Protein AF-A0A2D4F7P4-F1 (afdb_monomer_lite)

Radius of gyra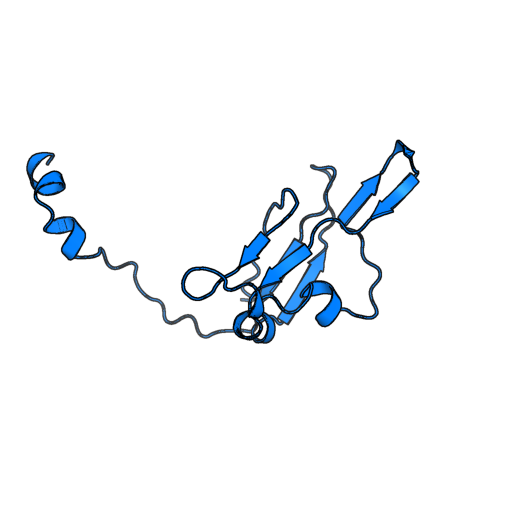tion: 19.13 Å; chains: 1; bounding box: 57×33×44 Å

Structure (mmCIF, N/CA/C/O backbone):
data_AF-A0A2D4F7P4-F1
#
_entry.id   AF-A0A2D4F7P4-F1
#
loop_
_atom_site.group_PDB
_atom_site.id
_atom_site.type_symbol
_atom_site.label_atom_id
_atom_site.label_alt_id
_atom_site.label_comp_id
_atom_site.label_asym_id
_atom_site.label_entity_id
_atom_site.label_seq_id
_atom_site.pdbx_PDB_ins_code
_atom_site.Cartn_x
_atom_site.Cartn_y
_atom_site.Cartn_z
_atom_site.occupancy
_atom_site.B_iso_or_equiv
_atom_site.auth_seq_id
_atom_site.auth_comp_id
_atom_site.auth_asym_id
_atom_site.auth_atom_id
_atom_site.pdbx_PDB_model_num
ATOM 1 N N . LYS A 1 1 ? -9.148 -15.701 11.814 1.00 40.44 1 LYS A N 1
ATOM 2 C CA . LYS A 1 1 ? -9.646 -14.857 10.705 1.00 40.44 1 LYS A CA 1
ATOM 3 C C . LYS A 1 1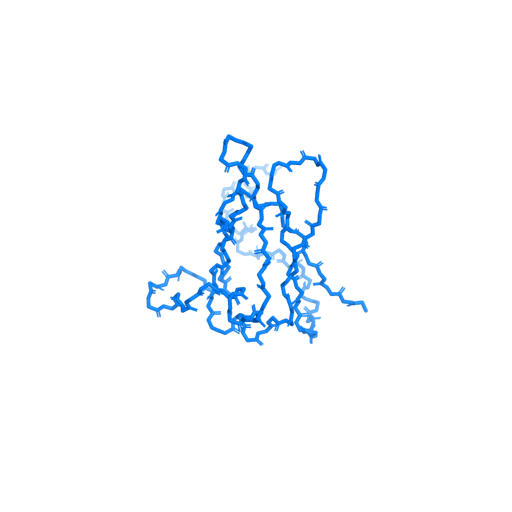 ? -8.854 -13.560 10.730 1.00 40.44 1 LYS A C 1
ATOM 5 O O . LYS A 1 1 ? -9.134 -12.709 11.570 1.00 40.44 1 LYS A O 1
ATOM 10 N N . GLU A 1 2 ? -7.814 -13.486 9.907 1.00 41.81 2 GLU A N 1
ATOM 11 C CA . GLU A 1 2 ? -7.106 -12.244 9.585 1.00 41.81 2 GLU A CA 1
ATOM 12 C C . GLU A 1 2 ? -8.098 -11.271 8.940 1.00 41.81 2 GLU A C 1
ATOM 14 O O . GLU A 1 2 ? -9.018 -11.687 8.235 1.00 41.81 2 GLU A O 1
ATOM 19 N N . CYS A 1 3 ? -7.994 -9.986 9.267 1.00 46.25 3 CYS A N 1
ATOM 20 C CA . CYS A 1 3 ? -8.918 -8.966 8.781 1.00 46.25 3 CYS A CA 1
ATOM 21 C C . CYS A 1 3 ? -8.193 -8.1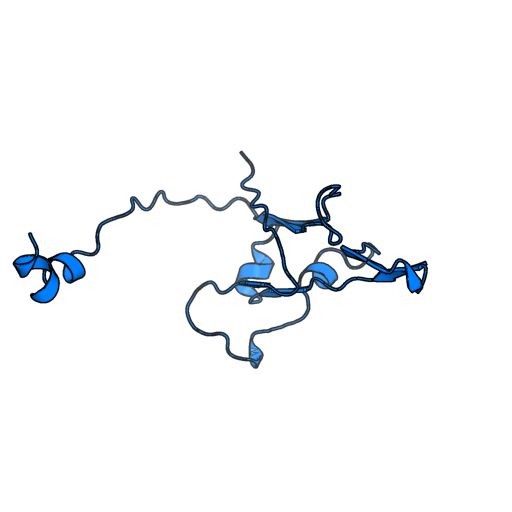03 7.745 1.00 46.25 3 CYS A C 1
ATOM 23 O O . CYS A 1 3 ? -7.892 -6.942 8.016 1.00 46.25 3 CYS A O 1
ATOM 25 N N . GLY A 1 4 ? -7.896 -8.678 6.578 1.00 47.03 4 GLY A N 1
ATOM 26 C CA . GLY A 1 4 ? -7.426 -7.918 5.421 1.00 47.03 4 GLY A CA 1
ATOM 27 C C . GLY A 1 4 ? -8.563 -7.067 4.853 1.00 47.03 4 GLY A C 1
ATOM 28 O O . GLY A 1 4 ? -9.698 -7.537 4.737 1.00 47.03 4 GLY A O 1
ATOM 29 N N . ARG A 1 5 ? -8.290 -5.799 4.535 1.00 58.00 5 ARG A N 1
ATOM 30 C CA . ARG A 1 5 ? -9.215 -4.948 3.772 1.00 58.00 5 ARG A CA 1
ATOM 31 C C . ARG A 1 5 ? -8.512 -4.550 2.478 1.00 58.00 5 ARG A C 1
ATOM 33 O O . ARG A 1 5 ? -7.439 -3.956 2.520 1.00 58.00 5 ARG A O 1
ATOM 40 N N . MET A 1 6 ? -9.118 -4.914 1.353 1.00 44.62 6 MET A N 1
ATOM 41 C CA . MET A 1 6 ? -8.651 -4.549 0.020 1.00 44.62 6 MET A CA 1
ATOM 42 C C . MET A 1 6 ? -9.198 -3.166 -0.326 1.00 44.62 6 MET A C 1
ATOM 44 O O . MET A 1 6 ? -10.385 -2.904 -0.117 1.00 44.62 6 MET A O 1
ATOM 48 N N . PHE A 1 7 ? -8.338 -2.283 -0.819 1.00 52.72 7 PHE A N 1
ATOM 49 C CA . PHE A 1 7 ? -8.734 -0.960 -1.282 1.00 52.72 7 PHE A CA 1
ATOM 50 C C . PHE A 1 7 ? -8.390 -0.847 -2.767 1.00 52.72 7 PHE A C 1
ATOM 52 O O . PHE A 1 7 ? -7.246 -1.077 -3.153 1.00 52.72 7 PHE A O 1
ATOM 59 N N . ASN A 1 8 ? -9.376 -0.493 -3.592 1.00 46.28 8 ASN A N 1
ATOM 60 C CA . ASN A 1 8 ? -9.121 -0.062 -4.963 1.00 46.28 8 ASN A CA 1
ATOM 61 C C . ASN A 1 8 ? -8.675 1.395 -4.900 1.00 46.28 8 ASN A C 1
ATOM 63 O O . ASN A 1 8 ? -9.432 2.252 -4.439 1.00 46.28 8 ASN A O 1
ATOM 67 N N . VAL A 1 9 ? -7.425 1.651 -5.283 1.00 47.53 9 VAL A N 1
ATOM 68 C CA . VAL A 1 9 ? -6.799 2.958 -5.107 1.00 47.53 9 VAL A CA 1
ATOM 69 C C . VAL A 1 9 ? -6.623 3.651 -6.448 1.00 47.53 9 VAL A C 1
ATOM 71 O O . VAL A 1 9 ? -5.871 3.193 -7.299 1.00 47.53 9 VAL A O 1
ATOM 74 N N . THR A 1 10 ? -7.283 4.796 -6.610 1.00 44.53 10 THR A N 1
ATOM 75 C CA . THR A 1 10 ? -6.854 5.842 -7.540 1.00 44.53 10 THR A CA 1
ATOM 76 C C . THR A 1 10 ? -5.946 6.802 -6.769 1.00 44.53 10 THR A C 1
ATOM 78 O O . THR A 1 10 ? -6.386 7.769 -6.152 1.00 44.53 10 THR A O 1
ATOM 81 N N . SER A 1 11 ? -4.664 6.455 -6.746 1.00 52.81 11 SER A N 1
ATOM 82 C CA . SER A 1 11 ? -3.499 7.329 -6.575 1.00 52.81 11 SER A CA 1
ATOM 83 C C . SER A 1 11 ? -3.139 7.909 -5.197 1.00 52.81 11 SER A C 1
ATOM 85 O O . SER A 1 11 ? -1.965 8.212 -5.005 1.00 52.81 11 SER A O 1
ATOM 87 N N . THR A 1 12 ? -4.011 8.055 -4.191 1.00 56.81 12 THR A N 1
ATOM 88 C CA . THR A 1 12 ? -3.558 8.423 -2.818 1.00 56.81 12 THR A CA 1
ATOM 89 C C . THR A 1 12 ? -4.607 8.094 -1.755 1.00 56.81 12 THR A C 1
ATOM 91 O O . THR A 1 12 ? -5.763 8.476 -1.900 1.00 56.81 12 THR A O 1
ATOM 94 N N . PHE A 1 13 ? -4.215 7.437 -0.653 1.00 59.03 13 PHE A N 1
ATOM 95 C CA . PHE A 1 13 ? -5.099 7.205 0.502 1.00 59.03 13 PHE A CA 1
ATOM 96 C C . PHE A 1 13 ? -4.531 7.813 1.785 1.00 59.03 13 PHE A C 1
ATOM 98 O O . PHE A 1 13 ? -3.385 7.555 2.162 1.00 59.03 13 PHE A O 1
ATOM 105 N N . TYR A 1 14 ? -5.387 8.565 2.481 1.00 58.75 14 TYR A N 1
ATOM 106 C CA . TYR A 1 14 ? -5.141 9.122 3.808 1.00 58.75 14 TYR A CA 1
ATOM 107 C C . TYR A 1 14 ? -5.995 8.377 4.841 1.00 58.75 14 TYR A C 1
ATOM 109 O O . TYR A 1 14 ? -7.222 8.367 4.746 1.00 58.75 14 TYR A O 1
ATOM 117 N N . LEU A 1 15 ? -5.363 7.750 5.838 1.00 59.41 15 LEU A N 1
ATOM 118 C CA . LEU A 1 15 ? -6.058 7.024 6.912 1.00 59.41 15 LEU A CA 1
ATOM 119 C C . LEU A 1 15 ? -5.849 7.700 8.274 1.00 59.41 15 LEU A C 1
ATOM 121 O O . LEU A 1 15 ? -4.732 7.694 8.795 1.00 59.41 15 LEU A O 1
ATOM 125 N N . ASN A 1 16 ? -6.919 8.256 8.858 1.00 54.38 16 ASN A N 1
ATOM 126 C CA . ASN A 1 16 ? -6.910 8.842 10.204 1.00 54.38 16 ASN A CA 1
ATOM 127 C C . ASN A 1 16 ? -7.775 8.026 11.180 1.00 54.38 16 ASN A C 1
ATOM 129 O O . ASN A 1 16 ? -8.829 7.512 10.814 1.00 54.38 16 ASN A O 1
ATOM 133 N N . ALA A 1 17 ? -7.337 7.940 12.434 1.00 51.81 17 ALA A N 1
ATOM 134 C CA . ALA A 1 17 ? -8.052 7.299 13.526 1.00 51.81 17 ALA A CA 1
ATOM 135 C C . ALA A 1 17 ? -9.060 8.248 14.195 1.00 51.81 17 ALA A C 1
ATOM 137 O O . ALA A 1 17 ? -10.049 7.761 14.744 1.00 51.81 17 ALA A O 1
ATOM 138 N N . ARG A 1 18 ? -8.821 9.571 14.191 1.00 47.31 18 ARG A N 1
ATOM 139 C CA . ARG A 1 18 ? -9.636 10.595 14.871 1.00 47.31 18 ARG A CA 1
ATOM 140 C C . ARG A 1 18 ? -9.417 11.991 14.252 1.00 47.31 18 ARG A C 1
ATOM 142 O O . ARG A 1 18 ? -8.416 12.631 14.542 1.00 47.31 18 ARG A O 1
ATOM 149 N N . GLY A 1 19 ? -10.385 12.499 13.485 1.00 51.28 19 GLY A N 1
ATOM 150 C CA . GLY A 1 19 ? -10.418 13.915 13.061 1.00 51.28 19 GLY A CA 1
ATOM 151 C C . GLY A 1 19 ? -9.340 14.323 12.047 1.00 51.28 19 GLY A C 1
ATOM 152 O O . GLY A 1 19 ? -8.610 13.475 11.562 1.00 51.28 19 GLY A O 1
ATOM 153 N N . ALA A 1 20 ? -9.299 15.598 11.646 1.00 46.00 20 ALA A N 1
ATOM 154 C CA . ALA A 1 20 ? -8.454 16.107 10.557 1.00 46.00 20 ALA A CA 1
ATOM 155 C C . ALA A 1 20 ? -6.944 15.852 10.767 1.00 46.00 20 ALA A C 1
ATOM 157 O O . ALA A 1 20 ? -6.445 15.871 11.889 1.00 46.00 20 ALA A O 1
ATOM 158 N N . PHE A 1 21 ? -6.211 15.617 9.674 1.00 54.44 21 PHE A N 1
ATOM 159 C CA . PHE A 1 21 ? -4.754 15.472 9.703 1.00 54.44 21 PHE A CA 1
ATOM 160 C C . PHE A 1 21 ? -4.077 16.822 9.936 1.00 54.44 21 PHE A C 1
ATOM 162 O O . PHE A 1 21 ? -4.306 17.762 9.178 1.00 54.44 21 PHE A O 1
ATOM 169 N N . THR A 1 22 ? -3.186 16.894 10.922 1.00 53.72 22 THR A N 1
ATOM 170 C CA . THR A 1 22 ? -2.196 17.969 10.993 1.00 53.72 22 THR A CA 1
ATOM 171 C C . THR A 1 22 ? -0.954 17.565 10.179 1.00 53.72 22 THR A C 1
ATOM 173 O O . THR A 1 22 ? -0.546 16.399 10.247 1.00 53.72 22 THR A O 1
ATOM 176 N N . PRO A 1 23 ? -0.350 18.474 9.384 1.00 56.00 23 PRO A N 1
ATOM 177 C CA . PRO A 1 23 ? 0.794 18.162 8.514 1.00 56.00 23 PRO A CA 1
ATOM 178 C C . PRO A 1 23 ? 1.964 17.494 9.249 1.00 56.00 23 PRO A C 1
ATOM 180 O O . PRO A 1 23 ? 2.590 16.574 8.726 1.00 56.00 23 PRO A O 1
ATOM 183 N N . ASP A 1 24 ? 2.179 17.876 10.506 1.00 58.34 24 ASP A N 1
ATOM 184 C CA . ASP A 1 24 ? 3.275 17.392 11.351 1.00 58.34 24 ASP A CA 1
ATOM 185 C C . ASP A 1 24 ? 3.125 15.915 11.769 1.00 58.34 24 ASP A C 1
ATOM 187 O O . ASP A 1 24 ? 4.082 15.286 12.230 1.00 58.34 24 ASP A O 1
ATOM 191 N N . GLN A 1 25 ? 1.928 15.335 11.606 1.00 55.22 25 GLN A N 1
ATOM 192 C CA . GLN A 1 25 ? 1.645 13.931 11.928 1.00 55.22 25 GLN A CA 1
ATOM 193 C C . GLN A 1 25 ? 1.816 12.974 10.747 1.00 55.22 25 GLN A C 1
ATOM 195 O O . GLN A 1 25 ? 1.782 11.753 10.931 1.00 55.22 25 GLN A O 1
ATOM 200 N N . ILE A 1 26 ? 2.057 13.496 9.543 1.00 58.66 26 ILE A N 1
ATOM 201 C CA . ILE A 1 26 ? 2.344 12.687 8.360 1.00 58.66 26 ILE A CA 1
ATOM 202 C C . ILE A 1 26 ? 3.841 12.361 8.353 1.00 58.66 26 ILE A C 1
ATOM 204 O O . ILE A 1 26 ? 4.663 13.062 7.768 1.00 58.66 26 ILE A O 1
ATOM 208 N N . LYS A 1 27 ? 4.217 11.265 9.017 1.00 58.72 27 LYS A N 1
ATOM 209 C CA . LYS A 1 27 ? 5.599 10.769 9.012 1.00 58.72 27 LYS A CA 1
ATOM 210 C C . LYS A 1 27 ? 5.765 9.631 8.008 1.00 58.72 27 LYS A C 1
ATOM 212 O O . LYS A 1 27 ? 5.575 8.469 8.346 1.00 58.72 27 LYS A O 1
ATOM 217 N N . TYR A 1 28 ? 6.214 9.998 6.806 1.00 57.78 28 TYR A N 1
ATOM 218 C CA . TYR A 1 28 ? 6.713 9.112 5.745 1.00 57.78 28 TYR A CA 1
ATOM 219 C C . TYR A 1 28 ? 5.685 8.146 5.123 1.00 57.78 28 TYR A C 1
ATOM 221 O O . TYR A 1 28 ? 4.655 7.799 5.696 1.00 57.78 28 TYR A O 1
ATOM 229 N N . GLY A 1 29 ? 5.971 7.703 3.894 1.00 65.81 29 GLY A N 1
ATOM 230 C CA . GLY A 1 29 ? 5.167 6.686 3.217 1.00 65.81 29 GLY A CA 1
ATOM 231 C C . GLY A 1 29 ? 5.294 5.347 3.945 1.00 65.81 29 GLY A C 1
ATOM 232 O O . GLY A 1 29 ? 6.361 4.733 3.929 1.00 65.81 29 GLY A O 1
ATOM 233 N N . ASN A 1 30 ? 4.210 4.881 4.564 1.00 72.56 30 ASN A N 1
ATOM 234 C CA . ASN A 1 30 ? 4.237 3.763 5.517 1.00 72.56 30 ASN A CA 1
ATOM 235 C C . ASN A 1 30 ? 4.718 2.445 4.909 1.00 72.56 30 ASN A C 1
ATOM 237 O O . ASN A 1 30 ? 5.376 1.657 5.581 1.00 72.56 30 ASN A O 1
ATOM 241 N N . ARG A 1 31 ? 4.482 2.239 3.610 1.00 76.12 31 ARG A N 1
ATOM 242 C CA . ARG A 1 31 ? 4.976 1.059 2.894 1.00 76.12 31 ARG A CA 1
ATOM 243 C C . ARG A 1 31 ? 6.505 0.972 2.886 1.00 76.12 31 ARG A C 1
ATOM 245 O O . ARG A 1 31 ? 7.046 -0.097 3.136 1.00 76.12 31 ARG A O 1
ATOM 252 N N . ARG A 1 32 ? 7.205 2.093 2.662 1.00 78.69 32 ARG A N 1
ATOM 253 C CA . ARG A 1 32 ? 8.681 2.132 2.672 1.00 78.69 32 ARG A CA 1
ATOM 254 C C . ARG A 1 32 ? 9.252 1.829 4.056 1.00 78.69 32 ARG A C 1
ATOM 256 O O . ARG A 1 32 ? 10.331 1.266 4.158 1.00 78.69 32 ARG A O 1
ATOM 263 N N . ARG A 1 33 ? 8.518 2.191 5.111 1.00 80.38 33 ARG A N 1
ATOM 264 C CA . ARG A 1 33 ? 8.893 1.897 6.498 1.00 80.38 33 ARG A CA 1
ATOM 265 C C . ARG A 1 33 ? 8.729 0.413 6.837 1.00 80.38 33 ARG A C 1
ATOM 267 O O . ARG A 1 33 ? 9.568 -0.120 7.550 1.00 80.38 33 ARG A O 1
ATOM 274 N N . LEU A 1 34 ? 7.653 -0.223 6.369 1.00 79.06 34 LEU A N 1
ATOM 275 C CA . LEU A 1 34 ? 7.361 -1.631 6.668 1.00 79.06 34 LEU A CA 1
ATOM 276 C C . LEU A 1 34 ? 8.197 -2.600 5.822 1.00 79.06 34 LEU A C 1
ATOM 278 O O . LEU A 1 34 ? 8.639 -3.620 6.340 1.00 79.06 34 LEU A O 1
ATOM 282 N N . ASN A 1 35 ? 8.459 -2.264 4.555 1.00 78.56 35 ASN A N 1
ATOM 283 C CA . ASN A 1 35 ? 9.173 -3.134 3.618 1.00 78.56 35 ASN A CA 1
ATOM 284 C C . ASN A 1 35 ? 10.377 -2.393 2.988 1.00 78.56 35 ASN A C 1
ATOM 286 O O . ASN A 1 35 ? 10.346 -2.110 1.789 1.00 78.56 35 ASN A O 1
ATOM 290 N N . PRO A 1 36 ? 11.432 -2.046 3.753 1.00 78.50 36 PRO A N 1
ATOM 291 C CA . PRO A 1 36 ? 12.543 -1.231 3.246 1.00 78.50 36 PRO A CA 1
ATOM 292 C C . PRO A 1 36 ? 13.363 -1.921 2.145 1.00 78.50 36 PRO A C 1
ATOM 294 O O . PRO A 1 36 ? 13.891 -1.252 1.261 1.00 78.50 36 PRO A O 1
ATOM 297 N N . GLU A 1 37 ? 13.448 -3.251 2.167 1.00 78.94 37 GLU A N 1
ATOM 298 C CA . GLU A 1 37 ? 14.272 -4.027 1.228 1.00 78.94 37 GLU A CA 1
ATOM 299 C C . GLU A 1 37 ? 13.534 -4.399 -0.067 1.00 78.94 37 GLU A C 1
ATOM 301 O O . GLU A 1 37 ? 14.159 -4.732 -1.075 1.00 78.94 37 GLU A O 1
ATOM 306 N N . LYS A 1 38 ? 12.195 -4.330 -0.074 1.00 79.12 38 LYS A N 1
ATOM 307 C CA . LYS A 1 38 ? 11.391 -4.786 -1.210 1.00 79.12 38 LYS A CA 1
ATOM 308 C C . LYS A 1 38 ? 11.185 -3.676 -2.242 1.00 79.12 38 LYS A C 1
ATOM 310 O O . LYS A 1 38 ? 10.490 -2.687 -1.999 1.00 79.12 38 LYS A O 1
ATOM 315 N N . LYS A 1 39 ? 11.721 -3.884 -3.446 1.00 78.06 39 LYS A N 1
ATOM 316 C CA . LYS A 1 39 ? 11.447 -3.052 -4.629 1.00 78.06 39 LYS A CA 1
ATOM 317 C C . LYS A 1 39 ? 10.180 -3.535 -5.331 1.00 78.06 39 LYS A C 1
ATOM 319 O O . LYS A 1 39 ? 10.239 -4.275 -6.304 1.00 78.06 39 LYS A O 1
ATOM 324 N N . GLU A 1 40 ? 9.033 -3.139 -4.799 1.00 82.06 40 GLU A N 1
ATOM 325 C CA . GLU A 1 40 ? 7.727 -3.459 -5.384 1.00 82.06 40 GLU A CA 1
ATOM 326 C C . GLU A 1 40 ? 7.151 -2.233 -6.115 1.00 82.06 40 GLU A C 1
ATOM 328 O O . GLU A 1 40 ? 7.381 -1.086 -5.721 1.00 82.06 40 GLU A O 1
ATOM 333 N N . TYR A 1 41 ? 6.367 -2.451 -7.166 1.00 85.69 41 TYR A N 1
ATOM 334 C CA . TYR A 1 41 ? 5.843 -1.384 -8.021 1.00 85.69 41 TYR A CA 1
ATOM 335 C C . TYR A 1 41 ? 4.335 -1.525 -8.189 1.00 85.69 41 TYR A C 1
ATOM 337 O O . TYR A 1 41 ? 3.812 -2.639 -8.203 1.00 85.69 41 TYR A O 1
ATOM 345 N N . THR A 1 42 ? 3.634 -0.397 -8.291 1.00 85.62 42 THR A N 1
ATOM 346 C CA . THR A 1 42 ? 2.171 -0.402 -8.439 1.00 85.62 42 THR A CA 1
ATOM 347 C C . THR A 1 42 ? 1.718 -0.092 -9.851 1.00 85.62 42 THR A C 1
ATOM 349 O O . THR A 1 42 ? 0.641 -0.535 -10.228 1.00 85.62 42 THR A O 1
ATOM 352 N N . PHE A 1 43 ? 2.545 0.591 -10.642 1.00 87.69 43 PHE A N 1
ATOM 353 C CA . PHE A 1 43 ? 2.188 1.034 -11.981 1.00 87.69 43 PHE A CA 1
ATOM 354 C C . PHE A 1 43 ? 3.280 0.704 -12.997 1.00 87.69 43 PHE A C 1
ATOM 356 O O . PHE A 1 43 ? 4.476 0.886 -12.729 1.00 87.69 43 PHE A O 1
ATOM 363 N N . TYR A 1 44 ? 2.852 0.277 -14.183 1.00 89.31 44 TYR A N 1
ATOM 364 C CA . TYR A 1 44 ? 3.711 0.102 -15.347 1.00 89.31 44 TYR A CA 1
ATOM 365 C C . TYR A 1 44 ? 3.400 1.151 -16.414 1.00 89.31 44 TYR A C 1
ATOM 367 O O . TYR A 1 44 ? 2.279 1.248 -16.905 1.00 89.31 44 TYR A O 1
ATOM 375 N N . SER A 1 45 ? 4.413 1.918 -16.815 1.00 89.62 45 SER A N 1
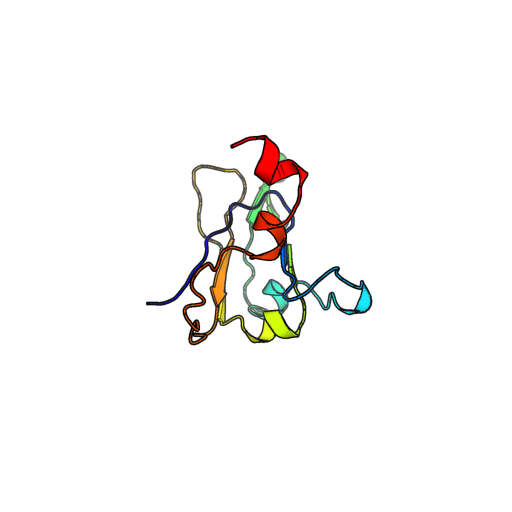ATOM 376 C CA . SER A 1 45 ? 4.291 2.863 -17.922 1.00 89.62 45 SER A CA 1
ATOM 377 C C . SER A 1 45 ? 4.663 2.178 -19.235 1.00 89.62 45 SER A C 1
ATOM 379 O O . SER A 1 45 ? 5.845 1.971 -19.509 1.00 89.62 45 SER A O 1
ATOM 381 N N . ASN A 1 46 ? 3.669 1.885 -20.080 1.00 89.06 46 ASN A N 1
ATOM 382 C CA . ASN A 1 46 ? 3.897 1.314 -21.415 1.00 89.06 46 ASN A CA 1
ATOM 383 C C . ASN A 1 46 ? 4.844 2.163 -22.294 1.00 89.06 46 ASN A C 1
ATOM 385 O O . ASN A 1 46 ? 5.777 1.589 -22.859 1.00 89.06 46 ASN A O 1
ATOM 389 N N . PRO A 1 47 ? 4.689 3.503 -22.400 1.00 94.50 47 PRO A N 1
ATOM 390 C CA . PRO A 1 47 ? 5.550 4.316 -23.266 1.00 94.50 47 PRO A CA 1
ATOM 391 C C . PRO A 1 47 ? 7.024 4.302 -22.851 1.00 94.50 47 PRO A C 1
ATOM 393 O O . PRO A 1 47 ? 7.911 4.236 -23.697 1.00 94.50 47 PRO A O 1
ATOM 396 N N . HIS A 1 48 ? 7.286 4.331 -21.545 1.00 92.81 48 HIS A N 1
ATOM 397 C CA . HIS A 1 48 ? 8.641 4.408 -20.994 1.00 92.81 48 HIS A CA 1
ATOM 398 C C . HIS A 1 48 ? 9.212 3.034 -20.620 1.00 92.81 48 HIS A C 1
ATOM 400 O O . HIS A 1 48 ? 10.352 2.948 -20.167 1.00 92.81 48 HIS A O 1
ATOM 406 N N . LYS A 1 49 ? 8.416 1.966 -20.783 1.00 91.19 49 LYS A N 1
ATOM 407 C CA . LYS A 1 49 ? 8.715 0.584 -20.380 1.00 91.19 49 LYS A CA 1
ATOM 408 C C . LYS A 1 49 ? 9.274 0.480 -18.959 1.00 91.19 49 LYS A C 1
ATOM 410 O O . LYS A 1 49 ? 10.152 -0.338 -18.686 1.00 91.19 49 LYS A O 1
ATOM 415 N N . SER A 1 50 ? 8.779 1.320 -18.057 1.00 91.75 50 SER A N 1
ATOM 416 C CA . SER A 1 50 ? 9.322 1.479 -16.713 1.00 91.75 50 SER A CA 1
ATOM 417 C C . SER A 1 50 ? 8.271 1.199 -15.649 1.00 91.75 50 SER A C 1
ATOM 419 O O . SER A 1 50 ? 7.081 1.476 -15.811 1.00 91.75 50 SER A O 1
ATOM 421 N N . TRP A 1 51 ? 8.736 0.635 -14.538 1.00 89.38 51 TRP A N 1
ATOM 422 C CA . TRP A 1 51 ? 7.923 0.399 -13.357 1.00 89.38 51 TRP A CA 1
ATOM 423 C C . TRP A 1 51 ? 8.085 1.552 -12.379 1.00 89.38 51 TRP A C 1
ATOM 425 O O . TRP A 1 51 ? 9.197 2.008 -12.109 1.00 89.38 51 TRP A O 1
ATOM 435 N N . SER A 1 52 ? 6.969 2.014 -11.828 1.00 85.94 52 SER A N 1
ATOM 436 C CA . SER A 1 52 ? 6.957 3.083 -10.839 1.00 85.94 52 SER A CA 1
ATOM 437 C C . SER A 1 52 ? 6.049 2.740 -9.664 1.00 85.94 52 SER A C 1
ATOM 439 O O . SER A 1 52 ? 5.122 1.931 -9.743 1.00 85.94 52 SER A O 1
ATOM 441 N N . GLN A 1 53 ? 6.382 3.322 -8.520 1.00 85.25 53 GLN A N 1
ATOM 442 C CA . GLN A 1 53 ? 5.580 3.239 -7.315 1.00 85.25 53 GLN A CA 1
ATOM 443 C C . GLN A 1 53 ? 4.866 4.578 -7.156 1.00 85.25 53 GLN A C 1
ATOM 445 O O . GLN A 1 53 ? 5.468 5.539 -6.678 1.00 85.25 53 GLN A O 1
ATOM 450 N N . LEU A 1 54 ? 3.604 4.634 -7.575 1.00 84.19 54 LEU A N 1
ATOM 451 C CA . LEU A 1 54 ? 2.800 5.856 -7.496 1.00 84.19 54 LEU A CA 1
ATOM 452 C C . LEU A 1 54 ? 1.884 5.856 -6.273 1.00 84.19 54 LEU A C 1
ATOM 454 O O . LEU A 1 54 ? 1.668 6.902 -5.666 1.00 84.19 54 LEU A O 1
ATOM 458 N N . ASP A 1 55 ? 1.411 4.683 -5.850 1.00 80.81 55 ASP A N 1
ATOM 459 C CA . ASP A 1 55 ? 0.485 4.596 -4.729 1.00 80.81 55 ASP A CA 1
ATOM 460 C C . ASP A 1 55 ? 1.238 4.622 -3.400 1.00 80.81 55 ASP A C 1
ATOM 462 O O . ASP A 1 55 ? 1.993 3.710 -3.030 1.00 80.81 55 ASP A O 1
ATOM 466 N N . ILE A 1 56 ? 1.016 5.708 -2.664 1.00 79.50 56 ILE A N 1
ATOM 467 C CA . ILE A 1 56 ? 1.570 5.934 -1.336 1.00 79.50 56 ILE A CA 1
ATOM 468 C C . ILE A 1 56 ? 0.422 5.970 -0.332 1.00 79.50 56 ILE A C 1
ATOM 470 O O . ILE A 1 56 ? -0.591 6.642 -0.530 1.00 79.50 56 ILE A O 1
ATOM 474 N N . ILE A 1 57 ? 0.609 5.255 0.778 1.00 80.94 57 ILE A N 1
ATOM 475 C CA . ILE A 1 57 ? -0.323 5.270 1.901 1.00 80.94 57 ILE A CA 1
ATOM 476 C C . ILE A 1 57 ? 0.250 6.169 2.994 1.00 80.94 57 ILE A C 1
ATOM 478 O O . ILE A 1 57 ? 1.285 5.864 3.607 1.00 80.94 57 ILE A O 1
ATOM 482 N N . TRP A 1 58 ? -0.463 7.257 3.258 1.00 77.69 58 TRP A N 1
ATOM 483 C CA . TRP A 1 58 ? -0.163 8.182 4.339 1.00 77.69 58 TRP A CA 1
ATOM 484 C C . TRP A 1 58 ? -1.080 7.887 5.523 1.00 77.69 58 TRP A C 1
ATOM 486 O O . TRP A 1 58 ? -2.302 7.798 5.395 1.00 77.69 58 TRP A O 1
ATOM 496 N N . MET A 1 59 ? -0.486 7.708 6.696 1.00 76.25 59 MET A N 1
ATOM 497 C CA . MET A 1 59 ? -1.216 7.448 7.931 1.00 76.25 59 MET A CA 1
ATOM 498 C C . MET A 1 59 ? -0.446 8.015 9.117 1.00 76.25 59 MET A C 1
ATOM 500 O O . MET A 1 59 ? 0.756 8.271 9.025 1.00 76.25 59 MET A O 1
ATOM 504 N N . ASN A 1 60 ? -1.156 8.184 10.227 1.00 77.25 60 ASN A N 1
ATOM 505 C CA . ASN A 1 60 ? -0.551 8.571 11.493 1.00 77.25 60 ASN A CA 1
ATOM 506 C C . ASN A 1 60 ? 0.353 7.442 12.026 1.00 77.25 60 ASN A C 1
ATOM 508 O O . ASN A 1 60 ? 0.056 6.261 11.846 1.00 77.25 60 ASN A O 1
ATOM 512 N N . VAL A 1 61 ? 1.421 7.802 12.737 1.00 75.88 61 VAL A N 1
ATOM 513 C CA . VAL A 1 61 ? 2.341 6.879 13.415 1.00 75.88 61 VAL A CA 1
ATOM 514 C C . VAL A 1 61 ? 1.597 5.872 14.296 1.00 75.88 61 VAL A C 1
ATOM 516 O O . VAL A 1 61 ? 1.954 4.696 14.291 1.00 75.88 61 VAL A O 1
ATOM 519 N N . GLU A 1 62 ? 0.549 6.303 15.006 1.00 77.81 62 GLU A N 1
ATOM 520 C CA . GLU A 1 62 ? -0.266 5.422 15.858 1.00 77.81 62 GLU A CA 1
ATOM 521 C C . GLU A 1 62 ? -0.876 4.263 15.062 1.00 77.81 62 GLU A C 1
ATOM 523 O O . GLU A 1 62 ? -0.691 3.098 15.407 1.00 77.81 62 GLU A O 1
ATOM 528 N N . ILE A 1 63 ? -1.528 4.589 13.946 1.00 77.81 63 ILE A N 1
ATOM 529 C CA . ILE A 1 63 ? -2.185 3.642 13.040 1.00 77.81 63 ILE A CA 1
ATOM 530 C C . ILE A 1 63 ? -1.144 2.771 12.337 1.00 77.81 63 ILE A C 1
ATOM 532 O O . ILE A 1 63 ? -1.324 1.563 12.216 1.00 77.81 63 ILE A O 1
ATOM 536 N N . GLY A 1 64 ? -0.025 3.368 11.917 1.00 79.19 64 GLY A N 1
ATOM 537 C CA . GLY A 1 64 ? 1.067 2.642 11.273 1.00 79.19 64 GLY A CA 1
ATOM 538 C C . GLY A 1 64 ? 1.698 1.587 12.176 1.00 79.19 64 GLY A C 1
ATOM 539 O O . GLY A 1 64 ? 2.088 0.530 11.694 1.00 79.19 64 GLY A O 1
ATOM 540 N N . ASN A 1 65 ? 1.737 1.811 13.491 1.00 80.00 65 ASN A N 1
ATOM 541 C CA . ASN A 1 65 ? 2.235 0.813 14.440 1.00 80.00 65 ASN A CA 1
ATOM 542 C C . ASN A 1 65 ? 1.278 -0.389 14.604 1.00 80.00 65 ASN A C 1
ATOM 544 O O . ASN A 1 65 ? 1.704 -1.465 15.040 1.00 80.00 65 ASN A O 1
ATOM 548 N N . GLU A 1 66 ? 0.001 -0.230 14.247 1.00 81.88 66 GLU A N 1
ATOM 549 C CA . GLU A 1 66 ? -1.018 -1.287 14.264 1.00 81.88 66 GLU A CA 1
ATOM 550 C C . GLU A 1 66 ? -1.033 -2.131 12.991 1.00 81.88 66 GLU A C 1
ATOM 552 O O . GLU A 1 66 ? -1.728 -3.146 12.945 1.00 81.88 66 GLU A O 1
ATOM 557 N N . LEU A 1 67 ? -0.299 -1.725 11.958 1.00 83.06 67 LEU A N 1
ATOM 558 C CA . LEU A 1 67 ? -0.170 -2.509 10.743 1.00 83.06 67 LEU A CA 1
ATOM 559 C C . LEU A 1 67 ? 0.741 -3.705 10.955 1.00 83.06 67 LEU A C 1
ATOM 561 O O . LEU A 1 67 ? 1.739 -3.638 11.675 1.00 83.06 67 LEU A O 1
ATOM 565 N N . GLU A 1 68 ? 0.353 -4.804 10.327 1.00 84.81 68 GLU A N 1
ATOM 566 C CA . GLU A 1 68 ? 1.136 -6.027 10.265 1.00 84.81 68 GLU A CA 1
ATOM 567 C C . GLU A 1 68 ? 1.976 -6.012 8.993 1.00 84.81 68 GLU A C 1
ATOM 569 O O . GLU A 1 68 ? 3.198 -5.928 9.075 1.00 84.81 68 GLU A O 1
ATOM 574 N N . THR A 1 69 ? 1.326 -5.972 7.829 1.00 84.75 69 THR A N 1
ATOM 575 C CA . THR A 1 69 ? 1.994 -5.911 6.526 1.00 84.75 69 THR A CA 1
ATOM 576 C C . THR A 1 69 ? 1.177 -5.105 5.516 1.00 84.75 69 THR A C 1
ATOM 578 O O . THR A 1 69 ? -0.028 -4.878 5.671 1.00 84.75 69 THR A O 1
ATOM 581 N N . ILE A 1 70 ? 1.858 -4.638 4.470 1.00 85.62 70 ILE A N 1
ATOM 582 C CA . ILE A 1 70 ? 1.242 -4.070 3.270 1.00 85.62 70 ILE A CA 1
ATOM 583 C C . ILE A 1 70 ? 1.787 -4.859 2.084 1.00 85.62 70 ILE A C 1
ATOM 585 O O . ILE A 1 70 ? 3.004 -4.981 1.937 1.00 85.62 70 ILE A O 1
ATOM 589 N N . GLU A 1 71 ? 0.889 -5.371 1.251 1.00 86.12 71 GLU A N 1
ATOM 590 C CA . GLU A 1 71 ? 1.210 -6.222 0.107 1.00 86.12 71 GLU A CA 1
ATOM 591 C C . GLU A 1 71 ? 0.629 -5.629 -1.174 1.00 86.12 71 GLU A C 1
ATOM 593 O O . GLU A 1 71 ? -0.465 -5.061 -1.172 1.00 86.12 71 GLU A O 1
ATOM 598 N N . ILE A 1 72 ? 1.372 -5.745 -2.275 1.00 86.12 72 ILE A N 1
ATOM 599 C CA . ILE A 1 72 ? 0.870 -5.396 -3.604 1.00 86.12 72 ILE A CA 1
ATOM 600 C C . ILE A 1 72 ? 0.240 -6.640 -4.209 1.00 86.12 72 ILE A C 1
ATOM 602 O O . ILE A 1 72 ? 0.902 -7.663 -4.371 1.00 86.12 72 ILE A O 1
ATOM 606 N N . MET A 1 73 ? -1.033 -6.537 -4.560 1.00 85.06 73 MET A N 1
ATOM 607 C CA . MET A 1 73 ? -1.752 -7.606 -5.232 1.00 85.06 73 MET A CA 1
ATOM 608 C C . MET A 1 73 ? -1.615 -7.434 -6.740 1.00 85.06 73 MET A C 1
ATOM 610 O O . MET A 1 73 ? -1.681 -6.319 -7.252 1.00 85.06 73 MET A O 1
ATOM 614 N N . THR A 1 74 ? -1.449 -8.534 -7.464 1.00 81.88 74 THR A N 1
ATOM 615 C CA . THR A 1 74 ? -1.474 -8.505 -8.926 1.00 81.88 74 THR A CA 1
ATOM 616 C C . THR A 1 74 ? -2.906 -8.321 -9.414 1.00 81.88 74 THR A C 1
ATOM 618 O O . THR A 1 74 ? -3.846 -8.918 -8.886 1.00 81.88 74 THR A O 1
ATOM 621 N N . ASN A 1 75 ? -3.083 -7.468 -10.419 1.00 80.88 75 ASN A N 1
ATOM 622 C CA . ASN A 1 75 ? -4.384 -7.181 -11.005 1.00 80.88 75 ASN A CA 1
ATOM 623 C C . ASN A 1 75 ? -4.332 -7.284 -12.529 1.00 80.88 75 ASN A C 1
ATOM 625 O O . ASN A 1 75 ? -3.319 -6.980 -13.148 1.00 80.88 75 ASN A O 1
ATOM 629 N N . VAL A 1 76 ? -5.444 -7.730 -13.111 1.00 76.31 76 VAL A N 1
ATOM 630 C CA . VAL A 1 76 ? -5.650 -7.837 -14.565 1.00 76.31 76 VAL A CA 1
ATOM 631 C C . VAL A 1 76 ? -6.640 -6.774 -15.060 1.00 76.31 76 VAL A C 1
ATOM 633 O O . VAL A 1 76 ? -6.697 -6.474 -16.245 1.00 76.31 76 VAL A O 1
ATOM 636 N N . TRP A 1 77 ? -7.425 -6.187 -14.155 1.00 80.69 77 TRP A N 1
ATOM 637 C CA . TRP A 1 77 ? -8.578 -5.349 -14.482 1.00 80.69 77 TRP A CA 1
ATOM 638 C C . TRP A 1 77 ? -8.266 -3.852 -14.555 1.00 80.69 77 TRP A C 1
ATOM 640 O O . TRP A 1 77 ? -9.091 -3.095 -15.057 1.00 80.69 77 TRP A O 1
ATOM 650 N N . ALA A 1 78 ? -7.125 -3.405 -14.025 1.00 82.12 78 ALA A N 1
ATOM 651 C CA . ALA A 1 78 ? -6.734 -1.998 -14.027 1.00 82.12 78 ALA A CA 1
ATOM 652 C C . ALA A 1 78 ? -5.221 -1.844 -14.199 1.00 82.12 78 ALA A C 1
ATOM 654 O O . ALA A 1 78 ? -4.461 -2.739 -13.835 1.00 82.12 78 ALA A O 1
ATOM 655 N N . ASP A 1 79 ? -4.805 -0.671 -14.678 1.00 82.19 79 ASP A N 1
ATOM 656 C CA . ASP A 1 79 ? -3.394 -0.344 -14.927 1.00 82.19 79 ASP A CA 1
ATOM 657 C C . ASP A 1 79 ? -2.556 -0.247 -13.641 1.00 82.19 79 ASP A C 1
ATOM 659 O O . ASP A 1 79 ? -1.330 -0.375 -13.678 1.00 82.19 79 ASP A O 1
ATOM 663 N N . ASN A 1 80 ? -3.220 -0.042 -12.498 1.00 83.62 80 ASN A N 1
ATOM 664 C CA . ASN A 1 80 ? -2.596 -0.032 -11.181 1.00 83.62 80 ASN A CA 1
ATOM 665 C C . ASN A 1 80 ? -2.885 -1.331 -10.419 1.00 83.62 80 ASN A C 1
ATOM 667 O O . ASN A 1 80 ? -4.026 -1.805 -10.330 1.00 83.62 80 ASN A O 1
ATOM 671 N N . ASN A 1 81 ? -1.840 -1.856 -9.789 1.00 86.12 81 ASN A N 1
ATOM 672 C CA . ASN A 1 81 ? -1.930 -2.960 -8.849 1.00 86.12 81 ASN A CA 1
ATOM 673 C C . ASN A 1 81 ? -2.519 -2.480 -7.506 1.00 86.12 81 ASN A C 1
ATOM 675 O O . ASN A 1 81 ? -1.993 -1.533 -6.912 1.00 86.12 81 ASN A O 1
ATOM 679 N N . PRO A 1 82 ? -3.577 -3.125 -6.985 1.00 84.50 82 PRO A N 1
ATOM 680 C CA . PRO A 1 82 ? -4.173 -2.761 -5.713 1.00 84.50 82 PRO A CA 1
ATOM 681 C C . PRO A 1 82 ? -3.241 -3.073 -4.541 1.00 84.50 82 PRO A C 1
ATOM 683 O O . PRO A 1 82 ? -2.432 -4.003 -4.568 1.00 84.50 82 PRO A O 1
ATOM 686 N N . LEU A 1 83 ? -3.401 -2.300 -3.468 1.00 85.06 83 LEU A N 1
ATOM 687 C CA . LEU A 1 83 ? -2.672 -2.488 -2.220 1.00 85.06 83 LEU A CA 1
ATOM 688 C C . LEU A 1 83 ? -3.572 -3.162 -1.185 1.00 85.06 83 LEU A C 1
ATOM 690 O O . LEU A 1 83 ? -4.671 -2.692 -0.877 1.00 85.06 83 LEU A O 1
ATOM 694 N N . MET A 1 84 ? -3.077 -4.252 -0.611 1.00 85.12 84 MET A N 1
ATOM 695 C CA . MET A 1 84 ? -3.697 -4.937 0.509 1.00 85.12 84 MET A CA 1
ATOM 696 C C . MET A 1 84 ? -3.014 -4.519 1.806 1.00 85.12 84 MET A C 1
ATOM 698 O O . MET A 1 84 ? -1.795 -4.583 1.944 1.00 85.12 84 MET A O 1
ATOM 702 N N . ILE A 1 85 ? -3.823 -4.090 2.770 1.00 85.19 85 ILE A N 1
ATOM 703 C CA . ILE A 1 85 ? -3.356 -3.674 4.089 1.00 85.19 85 ILE A CA 1
ATOM 704 C C . ILE A 1 85 ? -3.817 -4.717 5.106 1.00 85.19 85 ILE A C 1
ATOM 706 O O . ILE A 1 85 ? -5.024 -4.935 5.280 1.00 85.19 85 ILE A O 1
ATOM 710 N N . ILE A 1 86 ? -2.857 -5.334 5.793 1.00 84.31 86 ILE A N 1
ATOM 711 C CA . ILE A 1 86 ? -3.098 -6.303 6.860 1.00 84.31 86 ILE A CA 1
ATOM 712 C C . ILE A 1 86 ? -2.844 -5.622 8.205 1.00 84.31 86 ILE A C 1
ATOM 714 O O . ILE A 1 86 ? -1.794 -5.028 8.453 1.00 84.31 86 ILE A O 1
ATOM 718 N N . TRP A 1 87 ? -3.842 -5.688 9.081 1.00 83.94 87 TRP A N 1
ATOM 719 C CA . TRP A 1 87 ? -3.807 -5.083 10.410 1.00 83.94 87 TRP A CA 1
ATOM 720 C C . TRP A 1 87 ? -3.465 -6.132 11.4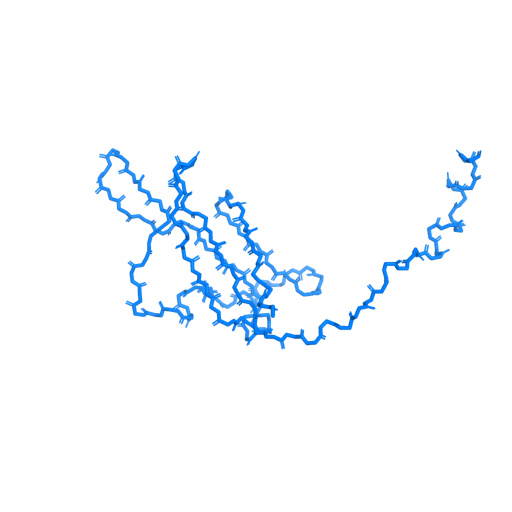58 1.00 83.94 87 TRP A C 1
ATOM 722 O O . TRP A 1 87 ? -4.077 -7.204 11.461 1.00 83.94 87 TRP A O 1
ATOM 732 N N . LYS A 1 88 ? -2.615 -5.771 12.427 1.00 83.31 88 LYS A N 1
ATOM 733 C CA . LYS A 1 88 ? -2.384 -6.594 13.617 1.00 83.31 88 LYS A CA 1
ATOM 734 C C . LYS A 1 88 ? -3.719 -6.883 14.283 1.00 83.31 88 LYS A C 1
ATOM 736 O O . LYS A 1 88 ? -4.590 -6.012 14.394 1.00 83.31 88 LYS A O 1
ATOM 741 N N . ARG A 1 89 ? -3.887 -8.116 14.760 1.00 68.56 89 ARG A N 1
ATOM 742 C CA . ARG A 1 89 ? -5.133 -8.592 15.368 1.00 68.56 89 ARG A CA 1
ATOM 743 C C . ARG A 1 89 ? -5.566 -7.703 16.539 1.00 68.56 89 ARG A C 1
ATOM 745 O O . ARG A 1 89 ? -5.185 -7.914 17.687 1.00 68.56 89 ARG A O 1
ATOM 752 N N . ARG A 1 90 ? -6.470 -6.763 16.272 1.00 64.75 90 ARG A N 1
ATOM 753 C CA . ARG A 1 90 ? -7.221 -6.053 17.307 1.00 64.75 90 ARG A CA 1
ATOM 754 C C . ARG A 1 90 ? -8.437 -6.879 17.688 1.00 64.75 90 ARG A C 1
ATOM 756 O O . ARG A 1 90 ? -9.208 -7.300 16.822 1.00 64.75 90 ARG A O 1
ATOM 763 N N . LYS A 1 91 ? -8.653 -7.096 18.990 1.00 61.28 91 LYS A N 1
ATOM 764 C CA . LYS A 1 91 ? -9.961 -7.538 19.486 1.00 61.28 91 LYS A CA 1
ATOM 765 C C . LYS A 1 91 ? -10.949 -6.427 19.136 1.00 61.28 91 LYS A C 1
ATOM 767 O O . LYS A 1 91 ? -11.047 -5.441 19.858 1.00 61.28 91 LYS A O 1
ATOM 772 N N . LYS A 1 92 ? -11.652 -6.557 18.006 1.00 58.56 92 LYS A N 1
ATOM 773 C CA . LYS A 1 92 ? -12.803 -5.705 17.715 1.00 58.56 92 LYS A CA 1
ATOM 774 C C . LYS A 1 92 ? -13.789 -5.933 18.852 1.00 58.56 92 LYS A C 1
ATOM 776 O O . LYS A 1 92 ? -14.443 -6.974 18.901 1.00 58.56 92 LYS A O 1
ATOM 781 N N . THR A 1 93 ? -13.899 -4.978 19.768 1.00 59.75 93 THR A N 1
ATOM 782 C CA . THR A 1 93 ? -15.133 -4.845 20.528 1.00 59.75 93 THR A CA 1
ATOM 783 C C . THR A 1 93 ? -16.216 -4.675 19.475 1.00 59.75 93 THR A C 1
ATOM 785 O O . THR A 1 93 ? -16.156 -3.752 18.661 1.00 59.75 93 THR A O 1
ATOM 788 N N . ARG A 1 94 ? -17.141 -5.638 19.391 1.00 58.97 94 ARG A N 1
ATOM 789 C CA . ARG A 1 94 ? -18.312 -5.530 18.522 1.00 58.97 94 ARG A CA 1
ATOM 790 C C . ARG A 1 94 ? -19.130 -4.354 19.043 1.00 58.97 94 ARG A C 1
ATOM 792 O O . ARG A 1 94 ? -20.027 -4.533 19.858 1.00 58.97 94 ARG A O 1
ATOM 799 N N . ARG A 1 95 ? -18.792 -3.138 18.620 1.00 64.06 95 ARG A N 1
ATOM 800 C CA . ARG A 1 95 ? -19.691 -2.007 18.775 1.00 64.06 95 ARG A CA 1
ATOM 801 C C . ARG A 1 95 ? -20.841 -2.300 17.830 1.00 64.06 95 ARG A C 1
ATOM 803 O O . ARG A 1 95 ? -20.664 -2.321 16.613 1.00 64.06 95 ARG A O 1
ATOM 810 N N . ARG A 1 96 ? -21.985 -2.658 18.408 1.00 75.06 96 ARG A N 1
ATOM 811 C CA . ARG A 1 96 ? -23.247 -2.689 17.679 1.00 75.06 96 ARG A CA 1
ATOM 812 C C . ARG A 1 96 ? -23.417 -1.288 17.097 1.00 75.06 96 ARG A C 1
ATOM 814 O O . ARG A 1 96 ? -23.131 -0.317 17.795 1.00 75.06 96 ARG A O 1
ATOM 821 N N . TRP A 1 97 ? -23.793 -1.183 15.828 1.00 69.31 97 TRP A N 1
ATOM 822 C CA . TRP A 1 97 ? -24.213 0.104 15.289 1.00 69.31 97 TRP A CA 1
ATOM 823 C C . TRP A 1 97 ? -25.423 0.541 16.107 1.00 69.31 97 TRP A C 1
ATOM 825 O O . TRP A 1 97 ? -26.501 -0.037 15.988 1.00 69.31 97 TRP A O 1
ATOM 835 N N . THR A 1 98 ? -25.202 1.472 17.024 1.00 74.62 98 THR A N 1
ATOM 836 C CA . THR A 1 98 ? -26.266 2.083 17.805 1.00 74.62 98 THR A CA 1
ATOM 837 C C . THR A 1 98 ? -26.670 3.332 17.050 1.00 74.62 98 THR A C 1
ATOM 839 O O . THR A 1 98 ? -25.818 4.172 16.757 1.00 74.62 98 THR A O 1
ATOM 842 N N . LEU A 1 99 ? -27.951 3.440 16.706 1.00 78.00 99 LEU A N 1
ATOM 843 C CA . LEU A 1 99 ? -28.506 4.673 16.162 1.00 78.00 99 LEU A CA 1
ATOM 844 C C . LEU A 1 99 ? -28.183 5.816 17.133 1.00 78.00 99 LEU A C 1
ATOM 846 O O . LEU A 1 99 ? -28.434 5.692 18.334 1.00 78.00 99 LEU A O 1
ATOM 850 N N . ASN A 1 100 ? -27.602 6.908 16.631 1.00 76.62 100 ASN A N 1
ATOM 851 C CA . ASN A 1 100 ? -27.382 8.087 17.458 1.00 76.62 100 ASN A CA 1
ATOM 852 C C . ASN A 1 100 ? -28.754 8.656 17.852 1.00 76.62 100 ASN A C 1
ATOM 854 O O . ASN A 1 100 ? -29.511 9.115 17.000 1.00 76.62 100 ASN A O 1
ATOM 858 N N . SER A 1 101 ? -29.071 8.622 19.145 1.00 78.06 101 SER A N 1
ATOM 859 C CA . SER A 1 101 ? -30.366 9.063 19.667 1.00 78.06 101 SER A CA 1
ATOM 860 C C . SER A 1 101 ? -30.604 10.566 19.509 1.00 78.06 101 SER A C 1
ATOM 862 O O . SER A 1 101 ? -31.741 11.007 19.638 1.00 78.06 101 SER A O 1
ATOM 864 N N . GLN A 1 102 ? -29.563 11.352 19.218 1.00 78.50 102 GLN A N 1
ATOM 865 C CA . GLN A 1 102 ? -29.685 12.777 18.907 1.00 78.50 102 GLN A CA 1
ATOM 866 C C . GLN A 1 102 ? -30.321 13.009 17.533 1.00 78.50 102 GLN A C 1
ATOM 868 O O . GLN A 1 102 ? -31.192 13.862 17.428 1.00 78.50 102 GLN A O 1
ATOM 873 N N . ILE A 1 103 ? -29.982 12.187 16.533 1.00 76.69 103 ILE A N 1
ATOM 874 C CA . ILE A 1 103 ? -30.536 12.286 15.170 1.00 76.69 103 ILE A CA 1
ATOM 875 C C . ILE A 1 103 ? -32.057 12.087 15.199 1.00 76.69 103 ILE A C 1
ATOM 877 O O . ILE A 1 103 ? -32.806 12.794 14.541 1.00 76.69 103 ILE A O 1
ATOM 881 N N . VAL A 1 104 ? -32.536 11.163 16.036 1.00 73.88 104 VAL A N 1
ATOM 882 C CA . VAL A 1 104 ? -33.977 10.891 16.202 1.00 73.88 104 VAL A CA 1
ATOM 883 C C . VAL A 1 104 ? -34.718 12.056 16.877 1.00 73.88 104 VAL A C 1
ATOM 885 O O . VAL A 1 104 ? -35.933 12.169 16.757 1.00 73.88 104 VAL A O 1
ATOM 888 N N . LYS A 1 105 ? -34.006 12.932 17.595 1.00 73.56 105 LYS A N 1
ATOM 889 C CA . LYS A 1 105 ? -34.582 14.087 18.303 1.00 73.56 105 LYS A CA 1
ATOM 890 C C . LYS A 1 105 ? -34.586 15.366 17.461 1.00 73.56 105 LYS A C 1
ATOM 892 O O . LYS A 1 105 ? -35.144 16.371 17.900 1.00 73.56 105 LYS A O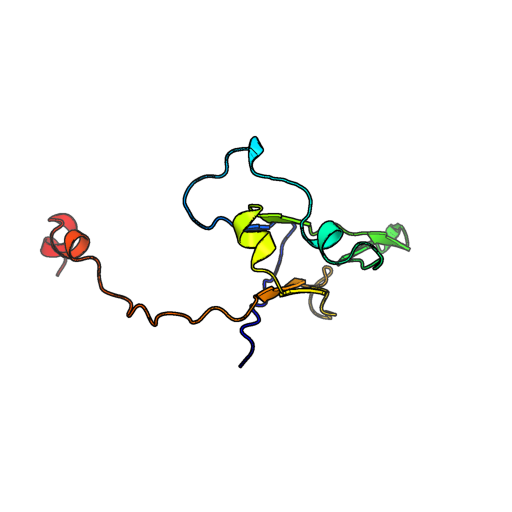 1
ATOM 897 N N . GLU A 1 106 ? -33.966 15.356 16.285 1.00 77.31 106 GLU A N 1
ATOM 898 C CA . GLU A 1 106 ? -33.946 16.505 15.384 1.00 77.31 106 GLU A CA 1
ATOM 899 C C . GLU A 1 106 ? -35.327 16.701 14.739 1.00 77.31 106 GLU A C 1
ATOM 901 O O . GLU A 1 106 ? -35.893 15.799 14.118 1.00 77.31 106 GLU A O 1
ATOM 906 N N . LYS A 1 107 ? -35.888 17.909 14.891 1.00 66.62 107 LYS A N 1
ATOM 907 C CA . LYS A 1 107 ? -37.258 18.247 14.457 1.00 66.62 107 LYS A CA 1
ATOM 908 C C . LYS A 1 107 ? -37.490 18.058 12.951 1.00 66.62 107 LYS A C 1
ATOM 910 O O . LYS A 1 107 ? -38.621 17.802 12.541 1.00 66.62 107 LYS A O 1
ATOM 915 N N . GLU A 1 108 ? -36.431 18.158 12.148 1.00 70.19 108 GLU A N 1
ATOM 916 C CA . GLU A 1 108 ? -36.471 17.955 10.693 1.00 70.19 108 GLU A CA 1
ATOM 917 C C . GLU A 1 108 ? -36.770 16.505 10.288 1.00 70.19 108 GLU A C 1
ATOM 919 O O . GLU A 1 108 ? -37.318 16.275 9.210 1.00 70.19 108 GLU A O 1
ATOM 924 N N . TYR A 1 109 ? -36.443 15.529 11.142 1.00 59.53 109 TYR A N 1
ATOM 925 C CA . TYR A 1 109 ? -36.638 14.104 10.855 1.00 59.53 109 TYR A CA 1
ATOM 926 C C . TYR A 1 109 ? -37.936 13.549 11.445 1.00 59.53 109 TYR A C 1
ATOM 928 O O . TYR A 1 109 ? -38.498 12.609 10.895 1.00 59.53 109 TYR A O 1
ATOM 936 N N . VAL A 1 110 ? -38.452 14.155 12.517 1.00 60.84 110 VAL A N 1
ATOM 937 C CA . VAL A 1 110 ? -39.742 13.772 13.121 1.00 60.84 110 VAL A CA 1
ATOM 938 C C . VAL A 1 110 ? -40.930 14.166 12.232 1.00 60.84 110 VAL A C 1
ATOM 940 O O . VAL A 1 110 ? -41.959 13.507 12.262 1.00 60.84 110 VAL A O 1
ATOM 943 N N . THR A 1 111 ? -40.797 15.223 11.426 1.00 61.03 111 THR A N 1
ATOM 944 C CA . THR A 1 111 ? -41.884 15.771 10.588 1.00 61.03 111 THR A CA 1
ATOM 945 C C . THR A 1 111 ? -42.027 15.113 9.212 1.00 61.03 111 THR A C 1
ATOM 947 O O . THR A 1 111 ? -42.981 15.412 8.499 1.00 61.03 111 THR A O 1
ATOM 950 N N . LYS A 1 112 ? -41.093 14.235 8.822 1.00 59.78 112 LYS A N 1
ATOM 951 C CA . LYS A 1 112 ? -41.087 13.527 7.526 1.00 59.78 112 LYS A CA 1
ATOM 952 C C . LYS A 1 112 ? -41.439 12.034 7.625 1.00 59.78 112 LYS A C 1
ATOM 954 O O . LYS A 1 112 ? -41.316 11.329 6.625 1.00 59.78 112 LYS A O 1
ATOM 959 N N . ILE A 1 113 ? -41.830 11.567 8.811 1.00 53.94 113 ILE A N 1
ATOM 960 C CA . ILE A 1 113 ? -42.393 10.229 9.057 1.00 53.94 113 ILE A CA 1
ATOM 961 C C . ILE A 1 113 ? -43.913 10.357 9.047 1.00 53.94 113 ILE A C 1
ATOM 963 O O . ILE A 1 113 ? -44.556 9.496 8.411 1.00 53.94 113 ILE A O 1
#

Organism: Micrurus corallinus (NCBI:txid54390)

pLDDT: mean 71.81, std 13.99, range [40.44, 94.5]

Secondary structure (DSSP, 8-state):
---EEEE--SSEEEE-SSSSPPGGGB-S-HHHHH-TT----SEEETTTTEEE---EEEEBHHHHHTEEEEEEPP-SSSSBPPEEEEEP------------TTGGG-HHHHTT-

Foldseek 3Di:
DFDKDWDDDDQEDEDEPDDDDDPVQFDDQLQCVQCVPDPDAFAADPVVRDGHHRYGYTYGPVQSVQWDHKDFADDDPDRTTIIMTTGHDDPPPPPPPDPDVVVVVDPVVVVVD

Sequence (113 aa):
KECGRMFNVTSTFYLNARGAFTPDQIKYGNRRRLNPEKKEYTFYSNPHKSWSQLDIIWMNVEIGNELETIEIMTNVWADNNPLMIIWKRRKKTRRRWTLNSQIVKEKEYVTKI

InterPro domains:
  IPR036691 Endonuclease/exonuclease/phosphatase superfamily [G3DSA:3.60.10.10] (21-86)